Protein AF-A0A06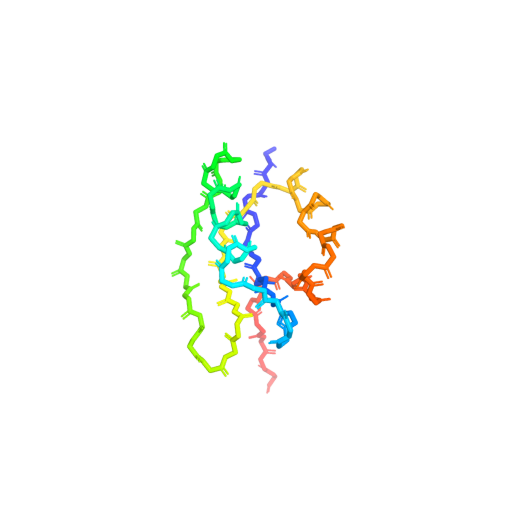0TDJ9-F1 (afdb_monomer)

Solvent-accessible surface area (backbone atoms only — not comparable to full-atom values): 4390 Å² total; per-residue (Å²): 130,87,66,73,38,42,29,34,41,34,38,37,93,85,44,51,72,65,58,54,51,53,48,55,50,50,35,49,73,67,73,17,45,82,76,44,76,46,86,91,48,61,32,36,30,27,38,35,48,73,85,56,49,63,65,51,67,67,34,87,46,44,67,48,73,45,76,64,67,90,82,82,83,133

Nearest PDB structures (foldseek):
  1scj-assembly1_B  TM=7.976E-01  e=2.154E-04  Bacillus subtilis
  3whi-assembly1_A  TM=7.956E-01  e=2.298E-04  Bacillus subtilis subsp. subtilis str. 168
  1spb-assembly1_P  TM=7.327E-01  e=2.787E-04  Bacillus amyloliquefa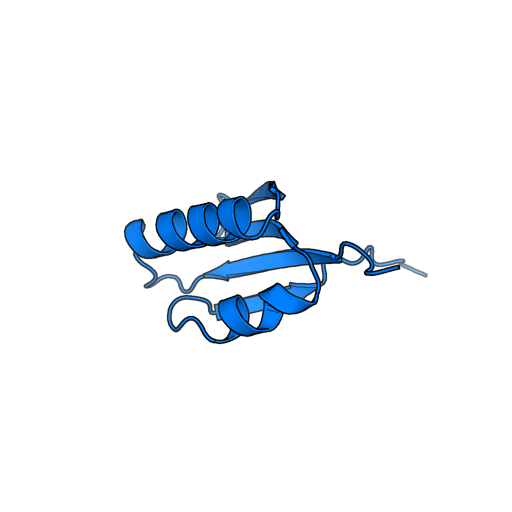ciens
  3cnq-assembly1_P  TM=7.709E-01  e=1.486E-03  Bacillus amyloliquefaciens

InterPro domains:
  IPR010259 Peptidase S8 propeptide/proteinase inhibitor I9 [PF05922] (7-74)
  IPR037045 Peptidase S8 propeptide/proteinase inhibitor I9 superfamily [G3DSA:3.30.70.80] (3-74)
  IPR052471 Protease B Inhibitor I9 [PTHR28288] (5-74)

Secondary structure (DSSP, 8-state):
---EEEEEEEEPTT--HHHHHHHHHHHHHTT-EEEEEETTTTEEEEEEETTTHHHHHT-TTEEEEEE-------

Sequence (74 aa):
MAEDGRYIVRFKASATDDEYKKTIEGIKAAGGKVTHEYTLFKGFAAYLPQGHLTTLSTHPAVDEVENDQQVHTQ

Mean predicted aligned error: 6.07 Å

Organism: Blastobotrys adeninivorans (NCBI:txid409370)

Foldseek 3Di:
DQDFFKKKWFFDPPDDPVNLVVVQVVCVVQVKAFDAADPVGHITIIGHGPVCVVVSVPDPRTPDMGTPDDDDDD

pLDDT: mean 79.96, std 9.82, range [37.88, 89.31]

Radius of gyration: 12.18 Å; Cα contacts (8 Å, |Δi|>4): 122; chains: 1; bounding box: 24×34×31 Å

Structure (mmCIF, N/CA/C/O backbone):
data_AF-A0A060TDJ9-F1
#
_entry.id   AF-A0A060TDJ9-F1
#
loop_
_atom_site.group_PDB
_atom_site.id
_atom_site.type_symbol
_atom_site.label_atom_id
_atom_site.label_alt_id
_atom_site.label_comp_id
_atom_site.label_asym_id
_atom_site.label_entity_id
_atom_site.label_seq_id
_atom_site.pdbx_PDB_ins_code
_atom_site.Cartn_x
_atom_site.Cartn_y
_atom_site.Cartn_z
_atom_site.occupancy
_atom_site.B_iso_or_equiv
_atom_site.auth_seq_id
_atom_site.auth_comp_id
_atom_site.auth_asym_id
_atom_site.auth_atom_id
_atom_site.pdbx_PDB_model_num
ATOM 1 N N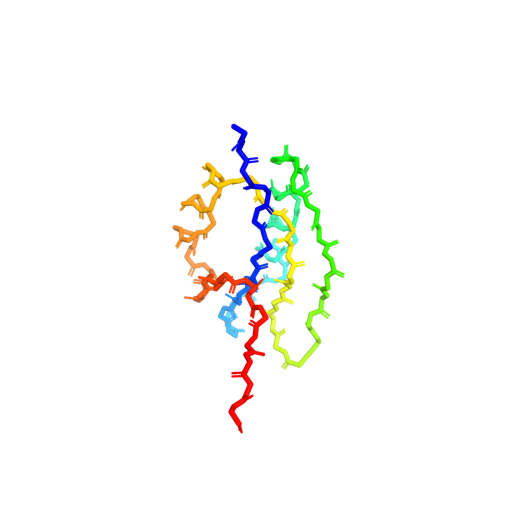 . MET A 1 1 ? 10.399 -12.581 -17.852 1.00 37.88 1 MET A N 1
ATOM 2 C CA . MET A 1 1 ? 9.160 -12.873 -17.109 1.00 37.88 1 MET A CA 1
ATOM 3 C C . MET A 1 1 ? 9.190 -11.928 -15.927 1.00 37.88 1 MET A C 1
ATOM 5 O O . MET A 1 1 ? 10.145 -12.001 -15.169 1.00 37.88 1 MET A O 1
ATOM 9 N N . ALA A 1 2 ? 8.328 -10.910 -15.901 1.00 42.84 2 ALA A N 1
ATOM 10 C CA . ALA A 1 2 ? 8.284 -9.994 -14.765 1.00 42.84 2 ALA A CA 1
ATOM 11 C C . ALA A 1 2 ? 7.604 -10.765 -13.635 1.00 42.84 2 ALA A C 1
ATOM 13 O O . ALA A 1 2 ? 6.440 -11.114 -13.775 1.00 42.84 2 ALA A O 1
ATOM 14 N N . GLU A 1 3 ? 8.360 -11.140 -12.610 1.00 52.59 3 GLU A N 1
ATOM 15 C CA . GLU A 1 3 ? 7.821 -11.895 -11.481 1.00 52.59 3 GLU A CA 1
ATOM 16 C C . GLU A 1 3 ? 6.846 -10.986 -10.721 1.00 52.59 3 GLU A C 1
ATOM 18 O O . GLU A 1 3 ? 7.214 -9.892 -10.278 1.00 52.59 3 GLU A O 1
ATOM 23 N N . ASP A 1 4 ? 5.590 -11.413 -10.610 1.00 66.81 4 ASP A N 1
ATOM 24 C CA . ASP A 1 4 ? 4.563 -10.718 -9.844 1.00 66.81 4 ASP A CA 1
ATOM 25 C C . ASP A 1 4 ? 4.902 -10.860 -8.352 1.00 66.81 4 ASP A C 1
ATOM 27 O O . ASP A 1 4 ? 4.733 -11.921 -7.746 1.00 66.81 4 ASP A O 1
ATOM 31 N N . GLY A 1 5 ? 5.434 -9.797 -7.748 1.00 76.50 5 GLY A N 1
ATOM 32 C CA . GLY A 1 5 ? 5.816 -9.799 -6.340 1.00 76.50 5 GLY A CA 1
ATOM 33 C C . GLY A 1 5 ? 4.601 -9.597 -5.440 1.00 76.50 5 GLY A C 1
ATOM 34 O O . GLY A 1 5 ? 3.718 -8.788 -5.736 1.00 76.50 5 GLY A O 1
ATOM 35 N N . ARG A 1 6 ? 4.548 -10.315 -4.317 1.00 86.44 6 ARG A N 1
ATOM 36 C CA . ARG A 1 6 ? 3.650 -9.964 -3.213 1.00 86.44 6 ARG A CA 1
ATOM 37 C C . ARG A 1 6 ? 4.360 -8.960 -2.321 1.00 86.44 6 ARG A C 1
ATOM 39 O O . ARG A 1 6 ? 5.518 -9.168 -1.974 1.00 86.44 6 ARG A O 1
ATOM 46 N N . TYR A 1 7 ? 3.655 -7.915 -1.920 1.00 87.19 7 TYR A N 1
ATOM 47 C CA . TYR A 1 7 ? 4.187 -6.874 -1.054 1.00 87.19 7 TYR A CA 1
ATOM 48 C C . TYR A 1 7 ? 3.202 -6.542 0.052 1.00 87.19 7 TYR A C 1
ATOM 50 O O . TYR A 1 7 ? 1.992 -6.532 -0.171 1.00 87.19 7 TYR A O 1
ATOM 58 N N . ILE A 1 8 ? 3.729 -6.219 1.226 1.00 88.50 8 ILE A N 1
ATOM 59 C CA . ILE A 1 8 ? 2.987 -5.669 2.353 1.00 88.50 8 ILE A CA 1
ATOM 60 C C . ILE A 1 8 ? 3.254 -4.169 2.386 1.00 88.50 8 ILE A C 1
ATOM 62 O O . ILE A 1 8 ? 4.396 -3.738 2.517 1.00 88.50 8 ILE A O 1
ATOM 66 N N . VAL A 1 9 ? 2.195 -3.374 2.271 1.00 87.50 9 VAL A N 1
ATOM 67 C CA . VAL A 1 9 ? 2.249 -1.918 2.408 1.00 87.50 9 VAL A CA 1
ATOM 68 C C . VAL A 1 9 ? 1.726 -1.556 3.791 1.00 87.50 9 VAL A C 1
ATOM 70 O O . VAL A 1 9 ? 0.559 -1.804 4.112 1.00 87.50 9 VAL A O 1
ATOM 73 N N . ARG A 1 10 ? 2.589 -0.958 4.610 1.00 89.25 10 ARG A N 1
ATOM 74 C CA . ARG A 1 10 ? 2.249 -0.409 5.922 1.00 89.25 10 ARG A CA 1
ATOM 75 C C . ARG A 1 10 ? 2.114 1.104 5.805 1.00 89.25 10 ARG A C 1
ATOM 77 O O . ARG A 1 10 ? 2.973 1.770 5.236 1.00 89.25 10 ARG A O 1
ATOM 84 N N . PHE A 1 11 ? 1.038 1.650 6.350 1.00 88.62 11 PHE A N 1
ATOM 85 C CA . PHE A 1 11 ? 0.804 3.087 6.423 1.00 88.62 11 PHE A CA 1
ATOM 86 C C . PHE A 1 11 ? 1.127 3.606 7.815 1.00 88.62 11 PHE A C 1
ATOM 88 O O . PHE A 1 11 ? 0.994 2.899 8.817 1.00 88.62 11 PHE A O 1
ATOM 95 N N . LYS A 1 12 ? 1.477 4.890 7.878 1.00 87.38 12 LYS A N 1
ATOM 96 C CA . LYS A 1 12 ? 1.637 5.596 9.148 1.00 87.38 12 LYS A CA 1
ATOM 97 C C . LYS A 1 12 ? 0.310 5.637 9.895 1.00 87.38 12 LYS A C 1
ATOM 99 O O . LYS A 1 12 ? -0.756 5.739 9.291 1.00 87.38 12 LYS A O 1
ATOM 104 N N . ALA A 1 13 ? 0.363 5.669 11.225 1.00 82.75 13 ALA A N 1
ATOM 105 C CA . ALA A 1 13 ? -0.839 5.853 12.044 1.00 82.75 13 ALA A CA 1
ATOM 106 C C . ALA A 1 13 ? -1.568 7.181 11.742 1.00 82.75 13 ALA A C 1
ATOM 108 O O . ALA A 1 13 ? -2.784 7.271 11.898 1.00 82.75 13 ALA A O 1
ATOM 109 N N . SER A 1 14 ? -0.832 8.192 11.266 1.00 83.56 14 SER A N 1
ATOM 110 C CA . SER A 1 14 ? -1.367 9.481 10.815 1.00 83.56 14 SER A CA 1
ATOM 111 C C . SER A 1 14 ? -1.944 9.460 9.397 1.00 83.56 14 SER A C 1
ATOM 113 O O . SER A 1 14 ? -2.473 10.480 8.961 1.00 83.56 14 SER A O 1
ATOM 115 N N . ALA A 1 15 ? -1.816 8.353 8.658 1.00 82.44 15 ALA A N 1
ATOM 116 C CA . ALA A 1 15 ? -2.326 8.254 7.298 1.00 82.44 15 ALA A CA 1
ATOM 117 C C . ALA A 1 15 ? -3.852 8.335 7.297 1.00 82.44 15 ALA A C 1
ATOM 119 O O . ALA A 1 15 ? -4.548 7.654 8.067 1.00 82.44 15 ALA A O 1
ATOM 120 N N . THR A 1 16 ? -4.376 9.172 6.413 1.00 85.25 16 THR A N 1
ATOM 121 C CA . THR A 1 16 ? -5.816 9.348 6.276 1.00 85.25 16 THR A CA 1
ATOM 122 C C . THR A 1 16 ? -6.443 8.172 5.533 1.00 85.25 16 THR A C 1
ATOM 124 O O . THR A 1 16 ? -5.815 7.503 4.712 1.00 85.25 16 THR A O 1
ATOM 127 N N . ASP A 1 17 ? -7.716 7.912 5.811 1.00 83.75 17 ASP A N 1
ATOM 128 C CA . ASP A 1 17 ? -8.479 6.871 5.120 1.00 83.75 17 ASP A CA 1
ATOM 129 C C . ASP A 1 17 ? -8.628 7.152 3.611 1.00 83.75 17 ASP A C 1
ATOM 131 O O . ASP A 1 17 ? -8.761 6.217 2.820 1.00 83.75 17 ASP A O 1
ATOM 135 N N . ASP A 1 18 ? -8.553 8.423 3.196 1.00 85.75 18 ASP A N 1
ATOM 136 C CA . ASP A 1 18 ? -8.517 8.820 1.782 1.00 85.75 18 ASP A CA 1
ATOM 137 C C . ASP A 1 18 ? -7.229 8.343 1.095 1.00 85.75 18 ASP A C 1
ATOM 139 O O . ASP A 1 18 ? -7.283 7.743 0.023 1.00 85.75 18 ASP A O 1
ATOM 143 N N . GLU A 1 19 ? -6.074 8.528 1.742 1.00 83.75 19 GLU A N 1
ATOM 144 C CA . GLU A 1 19 ? -4.784 8.050 1.232 1.00 83.75 19 GLU A CA 1
ATOM 145 C C . GLU A 1 19 ? -4.739 6.526 1.147 1.00 83.75 19 GLU A C 1
ATOM 147 O O . GLU A 1 19 ? -4.265 5.981 0.148 1.00 83.75 19 GLU A O 1
ATOM 152 N N . TYR A 1 20 ? -5.288 5.830 2.145 1.00 84.88 20 TYR A N 1
ATOM 153 C CA . TYR A 1 20 ? -5.406 4.372 2.120 1.00 84.88 20 TYR A CA 1
ATOM 154 C C . TYR A 1 20 ? -6.226 3.899 0.910 1.00 84.88 20 TYR A C 1
ATOM 156 O O . TYR A 1 20 ? -5.760 3.066 0.127 1.00 84.88 20 TYR A O 1
ATOM 164 N N . LYS A 1 21 ? -7.415 4.480 0.697 1.00 86.44 21 LYS A N 1
ATOM 165 C CA . LYS A 1 21 ? -8.286 4.135 -0.438 1.00 86.44 21 LYS A CA 1
ATOM 166 C C . LYS A 1 21 ? -7.641 4.450 -1.784 1.00 86.44 21 LYS A C 1
ATOM 168 O O . LYS A 1 21 ? -7.585 3.561 -2.632 1.00 86.44 21 LYS A O 1
ATOM 173 N N . LYS A 1 22 ? -7.080 5.653 -1.949 1.00 85.81 22 LYS A N 1
ATOM 174 C CA . LYS A 1 22 ? -6.353 6.045 -3.168 1.00 85.81 22 LYS A CA 1
ATOM 175 C C . LYS A 1 22 ? -5.209 5.101 -3.481 1.00 85.81 22 LYS A C 1
ATOM 177 O O . LYS A 1 22 ? -4.985 4.775 -4.643 1.00 85.81 22 LYS A O 1
ATOM 182 N N . THR A 1 23 ? -4.502 4.644 -2.453 1.00 83.19 23 THR A N 1
ATOM 183 C CA . THR A 1 23 ? -3.403 3.704 -2.643 1.00 83.19 23 THR A CA 1
ATOM 184 C C . THR A 1 23 ? -3.929 2.361 -3.144 1.00 83.19 23 THR A C 1
ATOM 186 O O . THR A 1 23 ? -3.445 1.870 -4.158 1.00 83.19 23 THR A O 1
ATOM 189 N N . ILE A 1 24 ? -4.975 1.803 -2.524 1.00 84.69 24 ILE A N 1
ATOM 190 C CA . ILE A 1 24 ? -5.623 0.567 -2.998 1.00 84.69 24 ILE A CA 1
ATOM 191 C C . ILE A 1 24 ? -6.123 0.704 -4.442 1.00 84.69 24 ILE A C 1
ATOM 193 O O . ILE A 1 24 ? -5.953 -0.216 -5.245 1.00 84.69 24 ILE A O 1
ATOM 197 N N . GLU A 1 25 ? -6.741 1.832 -4.786 1.00 87.12 25 GLU A N 1
ATOM 198 C CA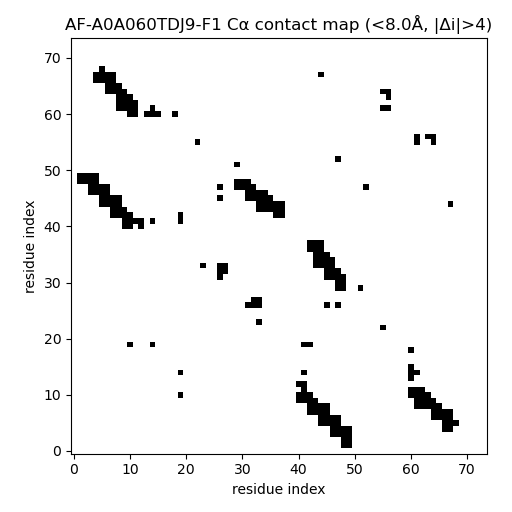 . GLU A 1 25 ? -7.192 2.111 -6.151 1.00 87.12 25 GLU A CA 1
ATOM 199 C C . GLU A 1 25 ? -6.020 2.198 -7.131 1.00 87.12 25 GLU A C 1
ATOM 201 O O . GLU A 1 25 ? -6.082 1.589 -8.198 1.00 87.12 25 GLU A O 1
ATOM 206 N N . GLY A 1 26 ? -4.929 2.867 -6.752 1.00 83.31 26 GLY A N 1
ATOM 207 C CA . GLY A 1 26 ? -3.699 2.940 -7.540 1.00 83.31 26 GLY A CA 1
ATOM 208 C C . GLY A 1 26 ? -3.095 1.563 -7.810 1.00 83.31 26 GLY A C 1
ATOM 209 O O . GLY A 1 26 ? -2.677 1.286 -8.931 1.00 83.31 26 GLY A O 1
ATOM 210 N N . ILE A 1 27 ? -3.128 0.661 -6.825 1.00 83.12 27 ILE A N 1
ATOM 211 C CA . ILE A 1 27 ? -2.678 -0.726 -6.995 1.00 83.12 27 ILE A CA 1
ATOM 212 C C . ILE A 1 27 ? -3.565 -1.479 -7.977 1.00 83.12 27 ILE A C 1
ATOM 214 O O . ILE A 1 27 ? -3.046 -2.115 -8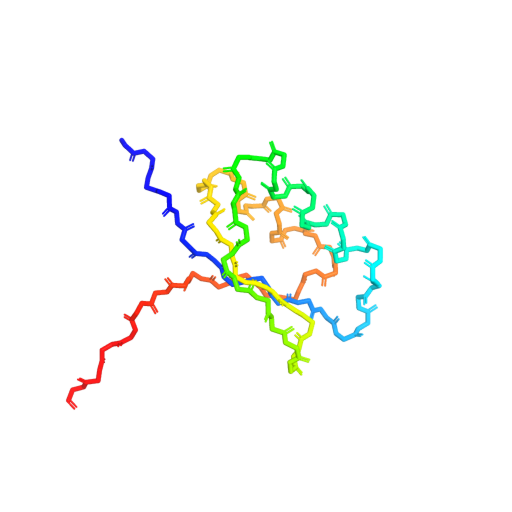.890 1.00 83.12 27 ILE A O 1
ATOM 218 N N . LYS A 1 28 ? -4.890 -1.385 -7.830 1.00 85.00 28 LYS A N 1
ATOM 219 C CA . LYS A 1 28 ? -5.831 -2.020 -8.764 1.00 85.00 28 LYS A CA 1
ATOM 220 C C . LYS A 1 28 ? -5.662 -1.477 -10.186 1.00 85.00 28 LYS A C 1
ATOM 222 O O . LYS A 1 28 ? -5.683 -2.251 -11.138 1.00 85.00 28 LYS A O 1
ATOM 227 N N . ALA A 1 29 ? -5.450 -0.169 -10.329 1.00 85.12 29 ALA A N 1
ATOM 228 C CA . ALA A 1 29 ? -5.207 0.484 -11.613 1.00 85.12 29 ALA A CA 1
ATOM 229 C C . ALA A 1 29 ? -3.864 0.076 -12.241 1.00 85.12 29 ALA A C 1
ATOM 231 O O . ALA A 1 29 ? -3.774 -0.062 -13.457 1.00 85.12 29 ALA A O 1
ATOM 232 N N . ALA A 1 30 ? -2.843 -0.180 -11.421 1.00 78.00 30 ALA A N 1
ATOM 233 C CA . ALA A 1 30 ? -1.541 -0.694 -11.846 1.00 78.00 30 ALA A CA 1
ATOM 234 C C . ALA A 1 30 ? -1.558 -2.186 -12.2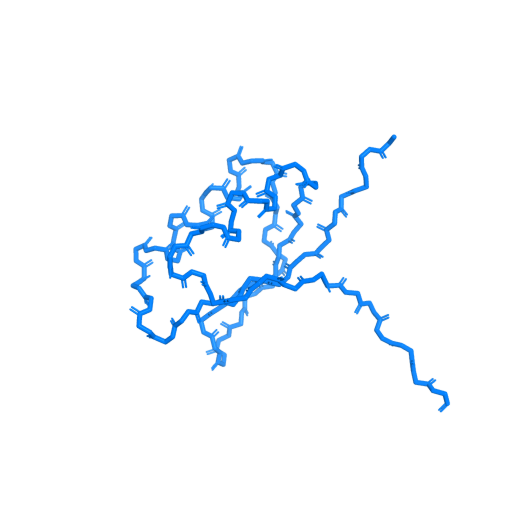42 1.00 78.00 30 ALA A C 1
ATOM 236 O O . ALA A 1 30 ? -0.510 -2.758 -12.531 1.00 78.00 30 ALA A O 1
ATOM 237 N N . GLY A 1 31 ? -2.725 -2.842 -12.230 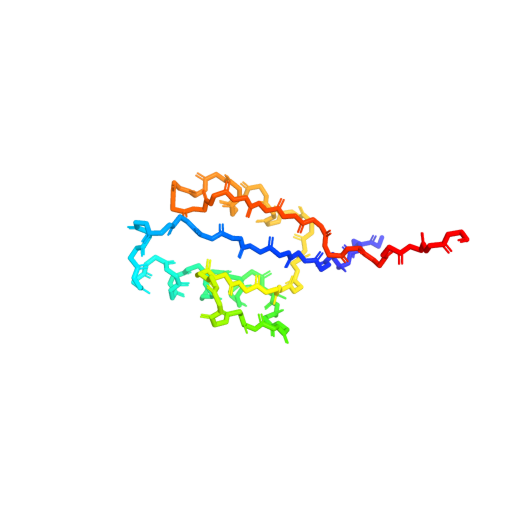1.00 80.69 31 GLY A N 1
ATOM 238 C CA . GLY A 1 31 ? -2.845 -4.283 -12.471 1.00 80.69 31 GLY A CA 1
ATOM 239 C C . GLY A 1 31 ? -2.447 -5.140 -11.267 1.00 80.69 31 GLY A C 1
ATOM 240 O O . GLY A 1 31 ? -2.337 -6.358 -11.386 1.00 80.69 31 GLY A O 1
ATOM 241 N N . GLY A 1 32 ? -2.240 -4.519 -10.106 1.00 82.31 32 GLY A N 1
ATOM 242 C CA . GLY A 1 32 ? -2.027 -5.200 -8.842 1.00 82.31 32 GLY A CA 1
ATOM 243 C C . GLY A 1 32 ? -3.332 -5.663 -8.192 1.00 82.31 32 GLY A C 1
ATOM 244 O O . GLY A 1 32 ? -4.431 -5.204 -8.512 1.00 82.31 32 GLY A O 1
ATOM 245 N N . LYS A 1 33 ? -3.223 -6.584 -7.235 1.00 87.12 33 LYS A N 1
ATOM 246 C CA . LYS A 1 33 ? -4.373 -7.181 -6.545 1.00 87.12 33 LYS A CA 1
ATOM 247 C C . LYS A 1 33 ? -4.138 -7.234 -5.046 1.00 87.12 33 LYS A C 1
ATOM 249 O O . LYS A 1 33 ? -3.227 -7.916 -4.598 1.00 87.12 33 LYS A O 1
ATOM 254 N N . VAL A 1 34 ? -5.010 -6.596 -4.268 1.00 88.75 34 VAL A N 1
ATOM 255 C CA . VAL A 1 34 ? -5.012 -6.745 -2.805 1.00 88.75 34 VAL A CA 1
ATOM 256 C C . VAL A 1 34 ? -5.389 -8.183 -2.438 1.00 88.75 34 VAL A C 1
ATOM 258 O O . VAL A 1 34 ? -6.376 -8.728 -2.930 1.00 88.75 34 VAL A O 1
ATOM 261 N N . THR A 1 35 ? -4.562 -8.802 -1.605 1.00 88.75 35 THR A N 1
ATOM 262 C CA . THR A 1 35 ? -4.666 -10.200 -1.159 1.00 88.75 35 THR A CA 1
ATOM 263 C C . THR A 1 35 ? -5.106 -10.314 0.287 1.00 88.75 35 THR A C 1
ATOM 265 O O . THR A 1 35 ? -5.817 -11.252 0.637 1.00 88.75 35 THR A O 1
ATOM 268 N N . HIS A 1 36 ? -4.688 -9.362 1.116 1.00 88.06 36 HIS A N 1
ATOM 269 C CA . HIS A 1 36 ? -4.952 -9.360 2.540 1.00 88.06 36 HIS A CA 1
ATOM 270 C C . HIS A 1 36 ? -5.055 -7.924 3.033 1.00 88.06 36 HIS A C 1
ATOM 272 O O . HIS A 1 36 ? -4.293 -7.072 2.589 1.00 88.06 36 HIS A O 1
ATOM 278 N N . GLU A 1 37 ? -5.964 -7.657 3.959 1.00 88.19 37 GLU A N 1
ATOM 279 C CA . GLU A 1 37 ? -6.078 -6.360 4.621 1.00 88.19 37 GLU A CA 1
ATOM 280 C C . GLU A 1 37 ? -5.829 -6.563 6.109 1.00 88.19 37 GLU A C 1
ATOM 282 O O . GLU A 1 37 ? -6.416 -7.451 6.730 1.00 88.19 37 GLU A O 1
ATOM 287 N N . TYR A 1 38 ? -4.937 -5.758 6.676 1.00 86.50 38 TYR A N 1
ATOM 288 C CA . TYR A 1 38 ? -4.620 -5.822 8.091 1.00 86.50 38 TYR A CA 1
ATOM 289 C C . TYR A 1 38 ? -5.530 -4.851 8.839 1.00 86.50 38 TYR A C 1
ATOM 291 O O . TYR A 1 38 ? -5.632 -3.676 8.504 1.00 86.50 38 TYR A O 1
ATOM 299 N N . THR A 1 39 ? -6.210 -5.350 9.868 1.00 81.50 39 THR A N 1
ATOM 300 C CA . THR A 1 39 ? -7.049 -4.526 10.752 1.00 81.50 39 THR A CA 1
ATOM 301 C C . THR A 1 39 ? -6.298 -4.071 12.001 1.00 81.50 39 THR A C 1
ATOM 303 O O . THR A 1 39 ? -6.673 -3.076 12.614 1.00 81.50 39 THR A O 1
ATOM 306 N N . LEU A 1 40 ? -5.225 -4.782 12.373 1.00 85.94 40 LEU A N 1
ATOM 307 C CA . LEU A 1 40 ? -4.398 -4.469 13.542 1.00 85.94 40 LEU A CA 1
ATOM 308 C C . LEU A 1 40 ? -3.546 -3.204 13.337 1.00 85.94 40 LEU A C 1
ATOM 310 O O . LEU A 1 40 ? -3.284 -2.471 14.285 1.00 85.94 40 LEU A O 1
ATOM 314 N N . PHE A 1 41 ? -3.127 -2.947 12.100 1.00 83.75 41 PHE A N 1
ATOM 315 C CA . PHE A 1 41 ? -2.414 -1.743 11.682 1.00 83.75 41 PHE A CA 1
ATOM 316 C C . PHE A 1 41 ? -2.968 -1.287 10.335 1.00 83.75 41 PHE A C 1
ATOM 318 O O . PHE A 1 41 ? -3.440 -2.114 9.562 1.00 83.75 41 PHE A O 1
ATOM 325 N N . LYS A 1 42 ? -2.896 0.015 10.031 1.00 85.75 42 LYS A N 1
ATOM 326 C CA . 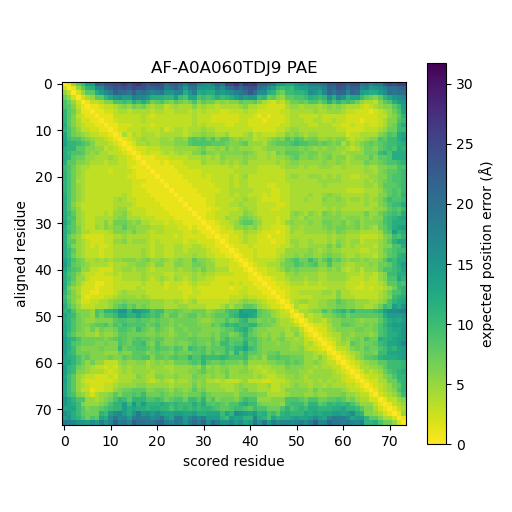LYS A 1 42 ? -3.302 0.528 8.715 1.00 85.75 42 LYS A CA 1
ATOM 327 C C . LYS A 1 42 ? -2.346 -0.024 7.656 1.00 85.75 42 LYS A C 1
ATOM 329 O O . LYS A 1 42 ? -1.229 0.464 7.513 1.00 85.75 42 LYS A O 1
ATOM 334 N N . GLY A 1 43 ? -2.755 -1.066 6.943 1.00 88.50 43 GLY A N 1
ATOM 335 C CA . GLY A 1 43 ? -1.920 -1.725 5.946 1.00 88.50 43 GLY A CA 1
ATOM 336 C C . GLY A 1 43 ? -2.644 -2.839 5.212 1.00 88.50 43 GLY A C 1
ATOM 337 O O . GLY A 1 43 ? -3.671 -3.343 5.660 1.00 88.50 43 GLY A O 1
ATOM 338 N N . PHE A 1 44 ? -2.089 -3.246 4.078 1.00 88.62 44 PHE A N 1
ATOM 339 C CA . PHE A 1 44 ? -2.611 -4.354 3.284 1.00 88.62 44 PHE A CA 1
ATOM 340 C C . PHE A 1 44 ? -1.468 -5.064 2.549 1.00 88.62 44 PHE A C 1
ATOM 342 O O . PHE A 1 44 ? -0.427 -4.472 2.270 1.00 88.62 44 PHE A O 1
ATOM 349 N N . ALA A 1 45 ? -1.673 -6.331 2.207 1.00 89.31 45 ALA A N 1
ATOM 350 C CA . ALA A 1 45 ? -0.812 -7.083 1.310 1.00 89.31 45 ALA A CA 1
ATOM 351 C C . ALA A 1 45 ? -1.420 -7.110 -0.093 1.00 89.31 45 ALA A C 1
ATOM 353 O O . ALA A 1 45 ? -2.604 -7.419 -0.259 1.00 89.31 45 ALA A O 1
ATOM 354 N N . ALA A 1 46 ? -0.627 -6.839 -1.122 1.00 88.75 46 ALA A N 1
ATOM 355 C CA . ALA A 1 46 ? -1.060 -6.864 -2.510 1.00 88.75 46 ALA A CA 1
ATOM 356 C C . ALA A 1 46 ? -0.005 -7.477 -3.435 1.00 88.75 46 ALA A C 1
ATOM 358 O O . ALA A 1 46 ? 1.194 -7.335 -3.219 1.00 88.75 46 ALA A O 1
ATOM 359 N N . TYR A 1 47 ? -0.467 -8.120 -4.504 1.00 87.38 47 TYR A N 1
ATOM 360 C CA . TYR A 1 47 ? 0.356 -8.401 -5.671 1.00 87.38 47 TYR A CA 1
ATOM 361 C C . TYR A 1 47 ? 0.590 -7.110 -6.435 1.00 87.38 47 TYR A C 1
ATOM 363 O O . TYR A 1 47 ? -0.374 -6.411 -6.756 1.00 87.38 47 TYR A O 1
ATOM 371 N N . LEU A 1 48 ? 1.846 -6.820 -6.745 1.00 81.38 48 LEU A N 1
ATOM 372 C CA . LEU A 1 48 ? 2.250 -5.679 -7.551 1.00 81.38 48 LEU A CA 1
ATOM 373 C C . LEU A 1 48 ? 3.279 -6.117 -8.595 1.00 81.38 48 LEU A C 1
ATOM 375 O O . LEU A 1 48 ? 4.192 -6.882 -8.276 1.00 81.38 48 LEU A O 1
ATOM 379 N N . PRO A 1 49 ? 3.204 -5.582 -9.822 1.00 80.19 49 PRO A N 1
ATOM 380 C CA . PRO A 1 49 ? 4.306 -5.707 -10.759 1.00 80.19 49 PRO A CA 1
ATOM 381 C C . PRO A 1 49 ? 5.497 -4.884 -10.246 1.00 80.19 49 PRO A C 1
ATOM 383 O O . PRO A 1 49 ? 5.325 -3.749 -9.795 1.00 80.19 49 PRO A O 1
ATOM 386 N N . GLN A 1 50 ? 6.714 -5.421 -10.362 1.00 69.75 50 GLN A N 1
ATOM 387 C CA . GLN A 1 50 ? 7.944 -4.849 -9.787 1.00 69.75 50 GLN A CA 1
ATOM 388 C C . GLN A 1 50 ? 8.217 -3.379 -10.193 1.00 69.75 50 GLN A C 1
ATOM 390 O O . GLN A 1 50 ? 8.884 -2.648 -9.466 1.00 69.75 50 GLN A O 1
ATOM 395 N N . GLY A 1 51 ? 7.660 -2.912 -11.318 1.00 67.94 51 GLY A N 1
ATOM 396 C CA . GLY A 1 51 ? 7.771 -1.521 -11.778 1.00 67.94 51 GLY A CA 1
ATOM 397 C C . GLY A 1 51 ? 6.917 -0.500 -11.012 1.00 67.94 51 GLY A C 1
ATOM 398 O O . GLY A 1 51 ? 7.210 0.690 -11.066 1.00 67.94 51 GLY A O 1
ATOM 399 N N . HIS A 1 52 ? 5.890 -0.941 -10.280 1.00 71.69 52 HIS A N 1
ATOM 400 C CA . HIS A 1 52 ? 4.967 -0.056 -9.551 1.00 71.69 52 HIS A CA 1
ATOM 401 C C . HIS A 1 52 ? 5.309 0.095 -8.065 1.00 71.69 52 HIS A C 1
ATOM 403 O O . HIS A 1 52 ? 4.729 0.939 -7.379 1.00 71.69 52 HIS A O 1
ATOM 409 N N . LEU A 1 53 ? 6.278 -0.683 -7.574 1.00 71.81 53 LEU A N 1
ATOM 410 C CA . LEU A 1 53 ? 6.720 -0.637 -6.184 1.00 71.81 53 LEU A CA 1
ATOM 411 C C . LEU A 1 53 ? 7.296 0.733 -5.813 1.00 71.81 53 LEU A C 1
ATOM 413 O O . LEU A 1 53 ? 6.949 1.303 -4.782 1.00 71.81 53 LEU A O 1
ATOM 417 N N . THR A 1 54 ? 8.135 1.291 -6.685 1.00 69.31 54 THR A N 1
ATOM 418 C CA . THR A 1 54 ? 8.845 2.551 -6.441 1.00 69.31 54 THR A CA 1
ATOM 419 C C . THR A 1 54 ? 7.878 3.709 -6.207 1.00 69.31 54 THR A C 1
ATOM 421 O O . THR A 1 54 ? 8.110 4.530 -5.327 1.00 69.31 54 THR A O 1
ATOM 424 N N . THR A 1 55 ? 6.762 3.746 -6.943 1.00 71.56 55 THR A N 1
ATOM 425 C CA . THR A 1 55 ? 5.720 4.773 -6.801 1.00 71.56 55 THR A CA 1
ATOM 426 C C . THR A 1 55 ? 5.024 4.701 -5.440 1.00 71.56 55 THR A C 1
ATOM 428 O O . THR A 1 55 ? 4.735 5.738 -4.842 1.00 71.56 55 THR A O 1
ATOM 431 N N . LEU A 1 56 ? 4.793 3.490 -4.926 1.00 72.38 56 LEU A N 1
ATOM 432 C CA . LEU A 1 56 ? 4.195 3.276 -3.606 1.00 72.38 56 LEU A CA 1
ATOM 433 C C . LEU A 1 56 ? 5.159 3.635 -2.479 1.00 72.38 56 LEU A C 1
ATOM 435 O O . LEU A 1 56 ? 4.767 4.345 -1.557 1.00 72.38 56 LEU A O 1
ATOM 439 N N . SER A 1 57 ? 6.424 3.217 -2.576 1.00 69.19 57 SER A N 1
ATOM 440 C CA . SER A 1 57 ? 7.447 3.558 -1.579 1.00 69.19 57 SER A CA 1
ATOM 441 C C . SER A 1 57 ? 7.706 5.062 -1.478 1.00 69.19 57 SER A C 1
ATOM 443 O O . SER A 1 57 ? 8.117 5.536 -0.425 1.00 69.19 57 SER A O 1
ATOM 445 N N . THR A 1 58 ? 7.457 5.831 -2.541 1.00 70.44 58 THR A N 1
ATOM 446 C CA . THR A 1 58 ? 7.585 7.297 -2.508 1.00 70.44 58 THR A CA 1
ATOM 447 C C . THR A 1 58 ? 6.383 8.027 -1.904 1.00 70.44 58 THR A C 1
ATOM 449 O O . THR A 1 58 ? 6.442 9.246 -1.737 1.00 70.44 58 THR A O 1
ATOM 452 N N . HIS A 1 59 ? 5.283 7.336 -1.587 1.00 73.88 59 HIS A N 1
ATOM 453 C CA . HIS A 1 59 ? 4.079 7.995 -1.087 1.00 73.88 59 HIS A CA 1
ATOM 454 C C . HIS A 1 59 ? 4.265 8.423 0.386 1.00 73.88 59 HIS A C 1
ATOM 456 O O . HIS A 1 59 ? 4.598 7.590 1.223 1.00 73.88 59 HIS A O 1
ATOM 462 N N . PRO A 1 60 ? 4.015 9.692 0.762 1.00 75.06 60 PRO A N 1
ATOM 463 C CA . PRO A 1 60 ? 4.365 10.216 2.093 1.00 75.06 60 PRO A CA 1
ATOM 464 C C . PRO A 1 60 ? 3.626 9.546 3.268 1.00 75.06 60 PRO A C 1
ATOM 466 O O . PRO A 1 60 ? 4.147 9.511 4.390 1.00 75.06 60 PRO A O 1
ATOM 469 N N . ALA A 1 61 ? 2.429 9.011 3.013 1.00 79.12 61 ALA A N 1
ATOM 470 C CA . ALA A 1 61 ? 1.628 8.259 3.982 1.00 79.12 61 ALA A CA 1
ATOM 471 C C . ALA A 1 61 ? 2.037 6.791 4.148 1.00 79.12 61 ALA A C 1
ATOM 473 O O . ALA A 1 61 ? 1.649 6.169 5.142 1.00 79.12 61 ALA A O 1
ATOM 474 N N . VAL A 1 62 ? 2.802 6.244 3.203 1.00 83.12 62 VAL A N 1
ATOM 475 C CA . VAL A 1 62 ? 3.374 4.907 3.339 1.00 83.12 62 VAL A CA 1
ATOM 476 C C . VAL A 1 62 ? 4.532 5.003 4.326 1.00 83.12 62 VAL A C 1
ATOM 478 O O . VAL A 1 62 ? 5.354 5.921 4.277 1.00 83.12 62 VAL A O 1
ATOM 481 N N . ASP A 1 63 ? 4.519 4.099 5.292 1.00 84.56 63 ASP A N 1
ATOM 482 C CA . ASP A 1 63 ? 5.566 3.972 6.294 1.00 84.56 63 ASP A CA 1
ATOM 483 C C . ASP A 1 63 ? 6.656 3.052 5.758 1.00 84.56 63 ASP A C 1
ATOM 485 O O . ASP A 1 63 ? 7.805 3.456 5.605 1.00 84.56 63 ASP A O 1
ATOM 489 N N . GLU A 1 64 ? 6.252 1.843 5.368 1.00 83.31 64 GLU A N 1
ATOM 490 C CA . GLU A 1 64 ? 7.143 0.805 4.872 1.00 83.31 64 GLU A CA 1
ATOM 491 C C . GLU A 1 64 ? 6.455 -0.021 3.784 1.00 83.31 64 GLU A C 1
ATOM 493 O O . GLU A 1 64 ? 5.242 -0.254 3.812 1.00 83.31 64 GLU A O 1
ATOM 498 N N . VAL A 1 65 ? 7.256 -0.480 2.823 1.00 84.75 65 VAL A N 1
ATOM 499 C CA . VAL A 1 65 ? 6.840 -1.468 1.829 1.00 84.75 65 VAL A CA 1
ATOM 500 C C . VAL A 1 65 ? 7.794 -2.645 1.923 1.00 84.75 65 VAL A C 1
ATOM 502 O O . VAL A 1 65 ? 8.983 -2.509 1.642 1.00 84.75 65 VAL A O 1
ATOM 505 N N . GLU A 1 66 ? 7.267 -3.792 2.325 1.00 82.88 66 GLU A N 1
ATOM 506 C CA . GLU A 1 66 ? 8.030 -5.017 2.539 1.00 82.88 66 GLU A CA 1
ATOM 507 C C . GLU A 1 66 ? 7.661 -6.048 1.469 1.00 82.88 66 GLU A C 1
ATOM 509 O O . GLU A 1 66 ? 6.512 -6.131 1.035 1.00 82.88 66 GLU A O 1
ATOM 514 N N . ASN A 1 67 ? 8.632 -6.843 1.025 1.00 84.50 67 ASN A N 1
ATOM 515 C CA . ASN A 1 67 ? 8.372 -7.956 0.116 1.00 84.50 67 ASN A CA 1
ATOM 516 C C . ASN A 1 67 ? 7.757 -9.103 0.938 1.00 84.50 67 ASN A C 1
ATOM 518 O O . ASN A 1 67 ? 8.368 -9.566 1.900 1.00 84.50 67 ASN A O 1
ATOM 522 N N . ASP A 1 68 ? 6.562 -9.565 0.577 1.00 80.62 68 ASP A N 1
ATOM 523 C CA . ASP A 1 68 ? 5.870 -10.666 1.257 1.00 80.62 68 ASP A CA 1
ATOM 524 C C . ASP A 1 68 ? 6.524 -11.996 0.859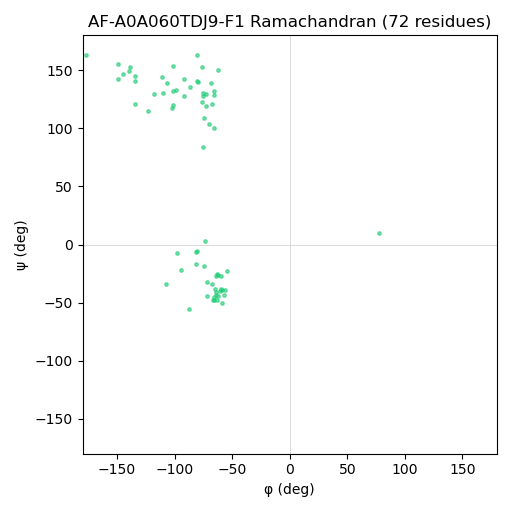 1.00 80.62 68 ASP A C 1
ATOM 526 O O . ASP A 1 68 ? 6.133 -12.692 -0.089 1.00 80.62 68 ASP A O 1
ATOM 530 N N . GLN A 1 69 ? 7.606 -12.313 1.564 1.00 76.12 69 GLN A N 1
ATOM 531 C CA . GLN A 1 69 ? 8.376 -13.532 1.387 1.00 76.12 69 GLN A CA 1
ATOM 532 C C . GLN A 1 69 ? 8.117 -14.495 2.540 1.00 76.12 69 GLN A C 1
ATOM 534 O O . GLN A 1 69 ? 8.055 -14.120 3.709 1.00 76.12 69 GLN A O 1
ATOM 539 N N . GLN A 1 70 ? 7.983 -15.773 2.197 1.00 72.44 70 GLN A N 1
ATOM 540 C CA . GLN A 1 70 ? 7.798 -16.826 3.180 1.00 72.44 70 GLN A CA 1
ATOM 541 C C . GLN A 1 70 ? 9.120 -17.063 3.919 1.00 72.44 70 GLN A C 1
ATOM 543 O O . GLN A 1 70 ? 10.124 -17.422 3.304 1.00 72.44 70 GLN A O 1
ATOM 548 N N . VAL A 1 71 ? 9.122 -16.857 5.235 1.00 74.75 71 VAL A N 1
ATOM 549 C CA . VAL A 1 71 ? 10.280 -17.158 6.084 1.00 74.75 71 VAL A CA 1
ATOM 550 C C . VAL A 1 71 ? 10.326 -18.654 6.400 1.00 74.75 71 VAL A C 1
ATOM 552 O O . VAL A 1 71 ? 9.289 -19.282 6.623 1.00 74.75 71 VAL A O 1
ATOM 555 N N . HIS A 1 72 ? 11.526 -19.235 6.408 1.00 72.19 72 HIS A N 1
ATOM 556 C CA . HIS A 1 72 ? 11.759 -20.621 6.815 1.00 72.19 72 HIS A CA 1
ATOM 557 C C . HIS A 1 72 ? 12.511 -20.628 8.147 1.00 72.19 72 HIS A C 1
ATOM 559 O O . HIS A 1 72 ? 13.513 -19.926 8.288 1.00 72.19 72 HIS A O 1
ATOM 565 N N . THR A 1 73 ? 12.030 -21.394 9.123 1.00 72.81 73 THR A N 1
ATOM 566 C CA . THR A 1 73 ? 12.726 -21.607 10.399 1.00 72.81 73 THR A CA 1
ATOM 567 C C . THR A 1 73 ? 13.608 -22.851 10.291 1.00 72.81 73 THR A C 1
ATOM 569 O O . THR A 1 73 ? 13.206 -23.811 9.636 1.00 72.81 73 THR A O 1
ATOM 572 N N . GLN A 1 74 ? 14.798 -22.824 10.900 1.00 66.00 74 GLN A N 1
ATOM 573 C CA . GLN A 1 74 ? 15.709 -23.976 10.982 1.00 66.00 74 GLN A CA 1
ATOM 574 C C . GLN A 1 74 ? 15.274 -24.963 12.068 1.00 66.00 74 GLN A C 1
ATOM 576 O O . GLN A 1 74 ? 14.765 -24.490 13.110 1.00 66.00 74 GLN A O 1
#